Protein AF-A0A8J7I9C0-F1 (afdb_monomer_lite)

Organism: NCBI:txid1725256

Foldseek 3Di:
DQAAEEEEAELQADAEEAENEYEEYEYEAEDQDVVDNRRHHFLYEYEYQYYQYEYEYPPAQDDPLQWDDDPQKIWGNGVSPSDRDNRGIYIQHNCHDPDLDGGRSNHQYYPNCVVDPGSSVVVSVCVVDDDPPPDD

pLDDT: mean 85.37, std 16.18, range [33.53, 98.44]

InterPro domains:
  IPR001343 RTX calcium-binding nonapeptide repeat [PF00353] (2-26)
  IPR011049 Serralysin-like metalloprotease, C-terminal [G3DSA:2.150.10.10] (1-112)
  IPR011049 Serralysin-like metalloprotease, C-terminal [SSF51120] (2-91)

Structure (mmCIF, N/CA/C/O backbone):
data_AF-A0A8J7I9C0-F1
#
_entry.id   AF-A0A8J7I9C0-F1
#
loop_
_atom_site.group_PDB
_atom_site.id
_atom_site.type_symbol
_atom_site.label_atom_id
_atom_site.label_alt_id
_atom_site.label_com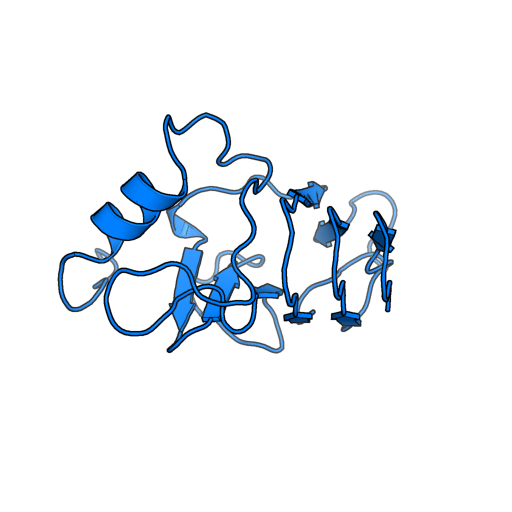p_id
_atom_site.label_asym_id
_atom_site.label_entity_id
_atom_site.label_seq_id
_atom_site.pdbx_PDB_ins_code
_atom_site.Cartn_x
_atom_site.Cartn_y
_atom_site.Cartn_z
_atom_site.occupancy
_atom_site.B_iso_or_equiv
_atom_site.auth_seq_id
_atom_site.auth_comp_id
_atom_site.auth_asym_id
_atom_site.auth_atom_id
_atom_site.pdbx_PDB_model_num
ATOM 1 N N . MET A 1 1 ? -7.633 -5.509 -10.327 1.00 90.94 1 MET A N 1
ATOM 2 C CA . MET A 1 1 ? -8.828 -5.568 -9.462 1.00 90.94 1 MET A CA 1
ATOM 3 C C . MET A 1 1 ? -8.974 -7.016 -9.034 1.00 90.94 1 MET A C 1
ATOM 5 O O . MET A 1 1 ? -8.877 -7.855 -9.924 1.00 90.94 1 MET A O 1
ATOM 9 N N . GLY A 1 2 ? -9.107 -7.280 -7.735 1.00 94.69 2 GLY A N 1
ATOM 10 C CA . GLY A 1 2 ? -9.277 -8.612 -7.145 1.00 94.69 2 GLY A CA 1
ATOM 11 C C . GLY A 1 2 ? -10.754 -8.997 -7.067 1.00 94.69 2 GLY A C 1
ATOM 12 O O . GLY A 1 2 ? -11.222 -9.840 -7.827 1.00 94.69 2 GLY A O 1
ATOM 13 N N . GLY A 1 3 ? -11.530 -8.243 -6.290 1.00 95.69 3 GLY A N 1
ATOM 14 C CA . GLY A 1 3 ? -12.953 -8.469 -6.072 1.00 95.69 3 GLY A CA 1
ATOM 15 C C . GLY A 1 3 ? -13.201 -9.107 -4.709 1.00 95.69 3 GLY A C 1
ATOM 16 O O . GLY A 1 3 ? -12.793 -8.568 -3.691 1.00 95.69 3 GLY A O 1
ATOM 17 N N . ALA A 1 4 ? -13.960 -10.201 -4.676 1.00 96.75 4 ALA A N 1
ATOM 18 C CA . ALA A 1 4 ? -14.158 -10.969 -3.453 1.00 96.75 4 ALA A CA 1
ATOM 19 C C . ALA A 1 4 ? -13.272 -12.217 -3.475 1.00 96.75 4 ALA A C 1
ATOM 21 O O . ALA A 1 4 ? -13.312 -12.966 -4.452 1.00 96.75 4 ALA A O 1
ATOM 22 N N . GLY A 1 5 ? -12.577 -12.499 -2.377 1.00 97.75 5 GLY A N 1
ATOM 23 C CA . GLY A 1 5 ? -11.661 -13.630 -2.270 1.00 97.75 5 GLY A CA 1
ATOM 24 C C . GLY A 1 5 ? -10.298 -13.196 -1.750 1.00 97.75 5 GLY A C 1
ATOM 25 O O . GLY A 1 5 ? -10.139 -12.085 -1.280 1.00 97.75 5 GLY A O 1
ATOM 26 N N . ASN A 1 6 ? -9.330 -14.108 -1.783 1.00 98.06 6 ASN A N 1
ATOM 27 C CA . ASN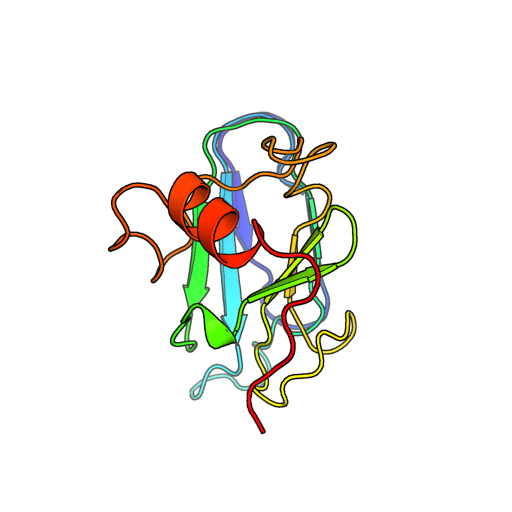 A 1 6 ? -7.951 -13.783 -1.432 1.00 98.06 6 ASN A CA 1
ATOM 28 C C . ASN A 1 6 ? -7.166 -13.640 -2.733 1.00 98.06 6 ASN A C 1
ATOM 30 O O . ASN A 1 6 ? -6.872 -14.656 -3.377 1.00 98.06 6 ASN A O 1
ATOM 34 N N . ASP A 1 7 ? -6.848 -12.413 -3.120 1.00 98.44 7 ASP A N 1
ATOM 35 C CA . ASP A 1 7 ? -6.296 -12.104 -4.430 1.00 98.44 7 ASP A CA 1
ATOM 36 C C . ASP A 1 7 ? -4.809 -11.737 -4.379 1.00 98.44 7 ASP A C 1
ATOM 38 O O . ASP A 1 7 ? -4.285 -11.189 -3.411 1.00 98.44 7 ASP A O 1
ATOM 42 N N . LEU A 1 8 ? -4.101 -12.032 -5.473 1.00 97.75 8 LEU A N 1
ATOM 43 C CA . LEU A 1 8 ? -2.753 -11.526 -5.725 1.00 97.75 8 LEU A CA 1
ATOM 44 C C . LEU A 1 8 ? -2.841 -10.389 -6.744 1.00 97.75 8 LEU A C 1
ATOM 46 O O . LEU A 1 8 ? -3.158 -10.618 -7.912 1.00 97.75 8 LEU A O 1
ATOM 50 N N . LEU A 1 9 ? -2.509 -9.172 -6.318 1.00 98.19 9 LEU A N 1
ATOM 51 C CA . LEU A 1 9 ? -2.528 -7.979 -7.157 1.00 98.19 9 LEU A CA 1
ATOM 52 C C . LEU A 1 9 ? -1.111 -7.468 -7.406 1.00 98.19 9 LEU A C 1
ATOM 54 O O . LEU A 1 9 ? -0.450 -6.955 -6.505 1.00 98.19 9 LEU A O 1
ATOM 58 N N . THR A 1 10 ? -0.657 -7.565 -8.654 1.00 96.00 10 THR A N 1
ATOM 59 C CA . THR A 1 10 ? 0.664 -7.084 -9.082 1.00 96.00 10 THR A CA 1
ATOM 60 C C . THR A 1 10 ? 0.551 -5.783 -9.871 1.00 96.00 10 THR A C 1
ATOM 62 O O . THR A 1 10 ? -0.277 -5.708 -10.779 1.00 96.00 10 THR A O 1
ATOM 65 N N . GLY A 1 11 ? 1.410 -4.798 -9.591 1.00 91.62 11 GLY A N 1
ATOM 66 C CA . GLY A 1 11 ? 1.500 -3.573 -10.401 1.00 91.62 11 GLY A CA 1
ATOM 67 C C . GLY A 1 11 ? 2.115 -3.819 -11.783 1.00 91.62 11 GLY A C 1
ATOM 68 O O . GLY A 1 11 ? 1.583 -3.382 -12.798 1.00 91.62 11 GLY A O 1
ATOM 69 N N . GLY A 1 12 ? 3.188 -4.614 -11.843 1.00 89.94 12 GLY A N 1
ATOM 70 C CA . GLY A 1 12 ? 3.830 -4.996 -13.108 1.00 89.94 12 GLY A CA 1
ATOM 71 C C . GLY A 1 12 ? 4.582 -3.856 -13.810 1.00 89.94 12 GLY A C 1
ATOM 72 O O . GLY A 1 12 ? 5.059 -4.053 -14.928 1.00 89.94 12 GLY A O 1
ATOM 73 N N . GLY A 1 13 ? 4.732 -2.700 -13.156 1.00 90.44 13 GLY A N 1
ATOM 74 C CA . GLY A 1 13 ? 5.307 -1.478 -13.702 1.00 90.44 13 GLY A CA 1
ATOM 75 C C . GLY A 1 13 ? 4.255 -0.472 -14.172 1.00 90.44 13 GLY A C 1
ATOM 76 O O . GLY A 1 13 ? 3.111 -0.810 -14.474 1.00 90.44 13 GLY A O 1
ATOM 77 N N . GLY A 1 14 ? 4.669 0.789 -14.273 1.00 92.88 14 GLY A N 1
ATOM 78 C CA . GLY A 1 14 ? 3.788 1.901 -14.609 1.00 92.88 14 GLY A CA 1
ATOM 79 C C . GLY A 1 14 ? 2.925 2.365 -13.432 1.00 92.88 14 GLY A C 1
ATOM 80 O O . GLY A 1 14 ? 3.058 1.910 -12.299 1.00 92.88 14 GLY A O 1
ATOM 81 N N . VAL A 1 15 ? 2.033 3.313 -13.718 1.00 95.31 15 VAL A N 1
ATOM 82 C CA . VAL A 1 15 ? 1.099 3.863 -12.730 1.00 95.31 15 VAL A CA 1
ATOM 83 C C . VAL A 1 15 ? -0.176 3.032 -12.739 1.00 95.31 15 VAL A C 1
ATOM 85 O O . VAL A 1 15 ? -0.923 3.048 -13.719 1.00 95.31 15 VAL A O 1
ATOM 88 N N . ASN A 1 16 ? -0.433 2.333 -11.638 1.00 96.62 16 ASN A N 1
ATOM 89 C CA . ASN A 1 16 ? -1.546 1.400 -11.520 1.00 96.62 16 ASN A CA 1
ATOM 90 C C . ASN A 1 16 ? -2.563 1.840 -10.467 1.00 96.62 16 ASN A C 1
ATOM 92 O O . ASN A 1 16 ? -2.267 2.598 -9.548 1.00 96.62 16 ASN A O 1
ATOM 96 N N . THR A 1 17 ? -3.784 1.323 -10.577 1.00 97.31 17 THR A N 1
ATOM 97 C CA . THR A 1 17 ? -4.767 1.351 -9.489 1.00 97.31 17 THR A CA 1
ATOM 98 C C . THR A 1 17 ? -5.121 -0.088 -9.138 1.00 97.31 17 THR A C 1
ATOM 100 O O . THR A 1 17 ? -5.788 -0.786 -9.904 1.00 97.31 17 THR A O 1
ATOM 103 N N . LEU A 1 18 ? -4.626 -0.544 -7.991 1.00 98.12 18 LEU A N 1
ATOM 104 C CA . LEU A 1 18 ? -4.852 -1.879 -7.461 1.00 98.12 18 LEU A CA 1
ATOM 105 C C . LEU A 1 18 ? -6.027 -1.818 -6.486 1.00 98.12 18 LEU A C 1
ATOM 107 O O . LEU A 1 18 ? -5.959 -1.155 -5.456 1.00 98.12 18 LEU A O 1
ATOM 111 N N . LEU A 1 19 ? -7.114 -2.482 -6.866 1.00 98.12 19 LEU A N 1
ATOM 112 C CA . LEU A 1 19 ? -8.358 -2.554 -6.105 1.00 98.12 19 LEU A CA 1
ATOM 113 C C . LEU A 1 19 ? -8.490 -3.979 -5.568 1.00 98.12 19 LEU A C 1
ATOM 115 O O . LEU A 1 19 ? -8.758 -4.858 -6.392 1.00 98.12 19 LEU A O 1
ATOM 119 N N . GLY A 1 20 ? -8.241 -4.203 -4.278 1.00 97.38 20 GLY A N 1
ATOM 120 C CA . GLY A 1 20 ? -8.320 -5.531 -3.650 1.00 97.38 20 GLY A CA 1
ATOM 121 C C . GLY A 1 20 ? -9.756 -5.988 -3.536 1.00 97.38 20 GLY A C 1
ATOM 122 O O . GLY A 1 20 ? -10.200 -6.796 -4.340 1.00 97.38 20 GLY A O 1
ATOM 123 N N . GLY A 1 21 ? -10.526 -5.305 -2.694 1.00 97.25 21 GLY A N 1
ATOM 124 C CA . GLY A 1 21 ? -11.940 -5.585 -2.488 1.00 97.25 21 GLY A CA 1
ATOM 125 C C . GLY A 1 21 ? -12.129 -6.229 -1.125 1.00 97.25 21 GLY A C 1
ATOM 126 O O . GLY A 1 21 ? -11.689 -5.660 -0.131 1.00 97.25 21 GLY A O 1
ATOM 127 N N . THR A 1 22 ? -12.826 -7.362 -1.059 1.00 96.50 22 THR A N 1
ATOM 128 C CA . THR A 1 22 ? -13.055 -8.076 0.204 1.00 96.50 22 THR A CA 1
ATOM 129 C C . THR A 1 22 ? -12.285 -9.388 0.247 1.00 96.50 22 THR A C 1
ATOM 131 O O . THR A 1 22 ? -12.455 -10.208 -0.652 1.00 96.50 22 THR A O 1
ATOM 134 N N . GLY A 1 23 ? -11.633 -9.673 1.369 1.00 97.62 23 GLY A N 1
ATOM 135 C CA . GLY A 1 23 ? -10.891 -10.907 1.624 1.00 97.62 23 GLY A CA 1
ATOM 136 C C . GLY A 1 23 ? -9.433 -10.588 1.927 1.00 97.62 23 GLY A C 1
ATOM 137 O O . GLY A 1 23 ? -9.132 -9.453 2.245 1.00 97.62 23 GLY A O 1
ATOM 138 N N . ASN A 1 24 ? -8.551 -11.585 1.971 1.00 97.56 24 ASN A N 1
ATOM 139 C CA . ASN A 1 24 ? -7.160 -11.358 2.375 1.00 97.56 24 ASN A CA 1
ATOM 140 C C . ASN A 1 24 ? -6.272 -11.236 1.143 1.00 97.56 24 ASN A C 1
ATOM 142 O O . ASN A 1 24 ? -5.879 -12.255 0.561 1.00 97.56 24 ASN A O 1
ATOM 146 N N . ASP A 1 25 ? -5.919 -10.007 0.796 1.00 98.31 25 ASP A N 1
ATOM 147 C CA . ASP A 1 25 ? -5.227 -9.700 -0.443 1.00 98.31 25 ASP A CA 1
ATOM 148 C C . ASP A 1 25 ? -3.719 -9.527 -0.251 1.00 98.31 25 ASP A C 1
ATOM 150 O O . ASP A 1 25 ? -3.209 -9.072 0.779 1.00 98.31 25 ASP A O 1
ATOM 154 N N . LEU A 1 26 ? -2.975 -9.898 -1.292 1.00 97.38 26 LEU A N 1
ATOM 155 C CA . LEU A 1 26 ? -1.540 -9.694 -1.404 1.00 97.38 26 LEU A CA 1
ATOM 156 C C . LEU A 1 26 ? -1.246 -8.719 -2.542 1.00 97.38 26 LEU A C 1
ATOM 158 O O . LEU A 1 26 ? -1.335 -9.052 -3.724 1.00 97.38 26 LEU A O 1
ATOM 162 N N . TYR A 1 27 ? -0.808 -7.525 -2.174 1.00 98.00 27 TYR A N 1
ATOM 163 C CA . TYR A 1 27 ? -0.321 -6.505 -3.087 1.00 98.00 27 TYR A CA 1
ATOM 164 C C . TYR A 1 27 ? 1.180 -6.668 -3.294 1.00 98.00 27 TYR A C 1
ATOM 166 O O . TYR A 1 27 ? 1.962 -6.657 -2.341 1.00 98.00 27 TYR A O 1
ATOM 174 N N . TYR A 1 28 ? 1.595 -6.788 -4.549 1.00 95.94 28 TYR A N 1
ATOM 175 C CA . TYR A 1 28 ? 2.990 -6.950 -4.930 1.00 95.94 28 TYR A CA 1
ATOM 176 C C . TYR A 1 28 ? 3.387 -5.838 -5.898 1.00 95.94 28 TYR A C 1
ATOM 178 O O . TYR A 1 28 ? 3.002 -5.842 -7.070 1.00 95.94 28 TYR A O 1
ATOM 186 N N . LEU A 1 29 ? 4.163 -4.878 -5.401 1.00 95.81 29 LEU A N 1
ATOM 187 C CA . LEU A 1 29 ? 4.703 -3.791 -6.210 1.00 95.81 29 LEU A CA 1
ATOM 188 C C . LEU A 1 29 ? 6.231 -3.799 -6.170 1.00 95.81 29 LEU A C 1
ATOM 190 O O . LEU A 1 29 ? 6.865 -4.390 -5.290 1.00 95.81 29 LEU A O 1
ATOM 194 N N . ALA A 1 30 ? 6.832 -3.146 -7.150 1.00 93.81 30 ALA A N 1
ATOM 195 C CA . ALA A 1 30 ? 8.269 -3.071 -7.327 1.00 93.81 30 ALA A CA 1
ATOM 196 C C . ALA A 1 30 ? 8.701 -1.633 -7.615 1.00 93.81 30 ALA A C 1
ATOM 198 O O . ALA A 1 30 ? 8.052 -0.906 -8.367 1.00 93.81 30 ALA A O 1
ATOM 199 N N . TYR A 1 31 ? 9.832 -1.230 -7.043 1.00 93.56 31 TYR A N 1
ATOM 200 C CA . TYR A 1 31 ? 10.468 0.043 -7.365 1.00 93.56 31 TYR A CA 1
ATOM 201 C C . TYR A 1 31 ? 11.791 -0.205 -8.080 1.00 93.56 31 TYR A C 1
ATOM 203 O O . TYR A 1 31 ? 12.671 -0.850 -7.515 1.00 93.56 31 TYR A O 1
ATOM 211 N N . LEU A 1 32 ? 11.914 0.321 -9.304 1.00 87.88 32 LEU A N 1
ATOM 212 C CA . LEU A 1 32 ? 13.117 0.278 -10.145 1.00 87.88 32 LEU A CA 1
ATOM 213 C C . LEU A 1 32 ? 13.859 -1.068 -10.084 1.00 87.88 32 LEU A C 1
ATOM 215 O O . LEU A 1 32 ? 14.959 -1.157 -9.531 1.00 87.88 32 LEU A O 1
ATOM 219 N N . ASP A 1 33 ? 13.272 -2.115 -10.669 1.00 83.25 33 ASP A N 1
ATOM 220 C CA . ASP A 1 33 ? 13.954 -3.408 -10.760 1.00 83.25 33 ASP A CA 1
ATOM 221 C C . ASP A 1 33 ? 15.290 -3.260 -11.522 1.00 83.25 33 ASP A C 1
ATOM 223 O O . ASP A 1 33 ? 15.290 -2.854 -12.690 1.00 83.25 33 ASP A O 1
ATOM 227 N N . PRO A 1 34 ? 16.443 -3.589 -10.902 1.00 82.06 34 PRO A N 1
ATOM 228 C CA . PRO A 1 34 ? 17.753 -3.416 -11.529 1.00 82.06 34 PRO A CA 1
ATOM 229 C C . PRO A 1 34 ? 17.945 -4.298 -12.770 1.00 82.06 34 PRO A C 1
ATOM 231 O O . PRO A 1 34 ? 18.776 -3.983 -13.620 1.00 82.06 34 PRO A O 1
ATOM 234 N N . ASN A 1 35 ? 17.182 -5.387 -12.888 1.00 86.94 35 ASN A N 1
ATOM 235 C CA . ASN A 1 35 ? 17.204 -6.296 -14.030 1.00 86.94 35 ASN A CA 1
ATOM 236 C C . ASN A 1 35 ? 16.112 -5.970 -15.059 1.00 86.94 35 ASN A C 1
ATOM 238 O O . ASN A 1 35 ? 16.185 -6.442 -16.194 1.00 86.94 35 ASN A O 1
ATOM 242 N N . ASN A 1 36 ? 15.108 -5.170 -14.687 1.00 83.69 36 ASN A N 1
ATOM 243 C CA . ASN A 1 36 ? 14.044 -4.726 -15.580 1.00 83.69 36 ASN A CA 1
ATOM 244 C C . ASN A 1 36 ? 13.531 -3.322 -15.201 1.00 83.69 36 ASN A C 1
ATOM 246 O O . ASN A 1 36 ? 12.466 -3.199 -14.598 1.00 83.69 36 ASN A O 1
ATOM 250 N N . PRO A 1 37 ? 14.227 -2.241 -15.601 1.00 78.62 37 PRO A N 1
ATOM 251 C CA . PRO A 1 37 ? 13.889 -0.874 -15.185 1.00 78.62 37 PRO A CA 1
ATOM 252 C C . PRO A 1 37 ? 12.502 -0.378 -15.624 1.00 78.62 37 PRO A C 1
ATOM 254 O O . PRO A 1 37 ? 12.041 0.654 -15.144 1.00 78.62 37 PRO A O 1
ATOM 257 N N . VAL A 1 38 ? 11.840 -1.090 -16.545 1.00 83.31 38 VAL A N 1
ATOM 258 C CA . VAL A 1 38 ? 10.447 -0.824 -16.946 1.00 83.31 38 VAL A CA 1
ATOM 259 C C . VAL A 1 38 ? 9.474 -1.167 -15.810 1.00 83.31 38 VAL A C 1
ATOM 26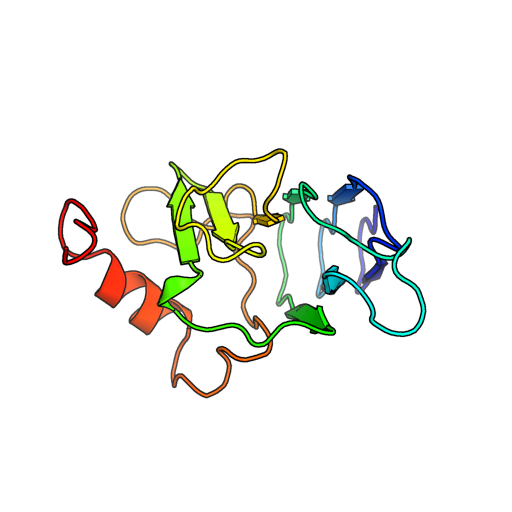1 O O . VAL A 1 38 ? 8.405 -0.569 -15.707 1.00 83.31 38 VAL A O 1
ATOM 264 N N . VAL A 1 39 ? 9.859 -2.088 -14.924 1.00 88.88 39 VAL A N 1
ATOM 265 C CA . VAL A 1 39 ? 9.110 -2.445 -13.720 1.00 88.88 39 VAL A CA 1
ATOM 266 C C . VAL A 1 39 ? 9.390 -1.396 -12.644 1.00 88.88 39 VAL A C 1
ATOM 268 O O . VAL A 1 39 ? 10.330 -1.490 -11.850 1.00 88.88 39 VAL A O 1
ATOM 271 N N . ASN A 1 40 ? 8.560 -0.359 -12.664 1.00 93.69 40 ASN A N 1
ATOM 272 C CA . ASN A 1 40 ? 8.511 0.683 -11.654 1.00 93.69 40 ASN A CA 1
ATOM 273 C C . ASN A 1 40 ? 7.057 1.062 -11.372 1.00 93.69 40 ASN A C 1
ATOM 275 O O . ASN A 1 40 ? 6.409 1.652 -12.233 1.00 93.69 40 ASN A O 1
ATOM 279 N N . ASP A 1 41 ? 6.579 0.748 -10.173 1.00 95.38 41 ASP A N 1
ATOM 280 C CA . ASP A 1 41 ? 5.211 1.015 -9.735 1.00 95.38 41 ASP A CA 1
ATOM 281 C C . ASP A 1 41 ? 5.046 2.368 -9.020 1.00 95.38 41 ASP A C 1
ATOM 283 O O . ASP A 1 41 ? 4.008 2.627 -8.401 1.00 95.38 41 ASP A O 1
ATOM 287 N N . SER A 1 42 ? 6.052 3.248 -9.094 1.00 94.94 42 SER A N 1
ATOM 288 C CA . SER A 1 42 ? 5.933 4.647 -8.674 1.00 94.94 42 SER A CA 1
ATOM 289 C C . SER A 1 42 ? 4.641 5.284 -9.180 1.00 94.94 42 SER A C 1
ATOM 291 O O . SER A 1 42 ? 4.276 5.164 -10.348 1.00 94.94 42 SER A O 1
ATOM 293 N N . GLY A 1 43 ? 3.961 5.985 -8.279 1.00 96.25 43 GLY A N 1
ATOM 294 C CA . GLY A 1 43 ? 2.686 6.638 -8.542 1.00 96.25 43 GLY A CA 1
ATOM 295 C C . GLY A 1 43 ? 1.454 5.734 -8.470 1.00 96.25 43 GLY A C 1
ATOM 296 O O . GLY A 1 43 ? 0.335 6.207 -8.666 1.00 96.25 43 GLY A O 1
ATOM 297 N N . SER A 1 44 ? 1.627 4.439 -8.193 1.00 97.69 44 SER A N 1
ATOM 298 C CA . SER A 1 44 ? 0.498 3.516 -8.076 1.00 97.69 44 SER A CA 1
ATOM 299 C C . SER A 1 44 ? -0.338 3.757 -6.820 1.00 97.69 44 SER A C 1
ATOM 301 O O . SER A 1 44 ? 0.148 4.164 -5.761 1.00 97.69 44 SER A O 1
ATOM 303 N N . ILE A 1 45 ? -1.620 3.441 -6.939 1.00 97.75 45 ILE A N 1
ATOM 304 C CA . ILE A 1 45 ? -2.616 3.555 -5.883 1.00 97.75 45 ILE A CA 1
ATOM 305 C C . ILE A 1 4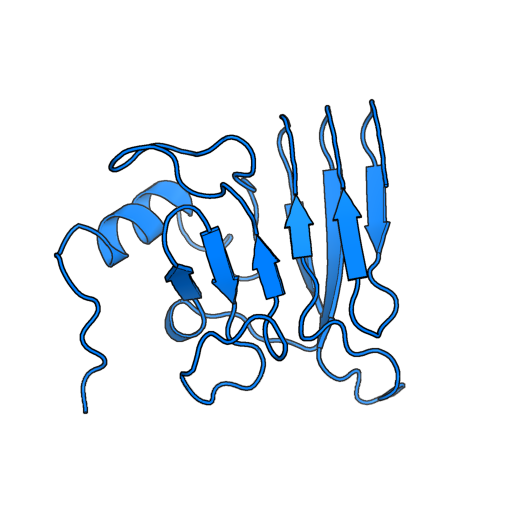5 ? -3.073 2.159 -5.472 1.00 97.75 45 ILE A C 1
ATOM 307 O O . ILE A 1 45 ? -3.336 1.312 -6.324 1.00 97.75 45 ILE A O 1
ATOM 311 N N . ILE A 1 46 ? -3.214 1.952 -4.167 1.00 98.31 46 ILE A N 1
ATOM 312 C CA . ILE A 1 46 ? -3.862 0.790 -3.568 1.00 98.31 46 ILE A CA 1
ATOM 313 C C . ILE A 1 46 ? -5.137 1.258 -2.874 1.00 98.31 46 ILE A C 1
ATOM 315 O O . ILE A 1 46 ? -5.122 2.229 -2.112 1.00 98.31 46 ILE A O 1
ATOM 319 N N . GLN A 1 47 ? -6.234 0.557 -3.129 1.00 97.38 47 GLN A N 1
ATOM 320 C CA . GLN A 1 47 ? -7.491 0.722 -2.419 1.00 97.38 47 GLN A CA 1
ATOM 321 C C . GLN A 1 47 ? -8.037 -0.654 -2.052 1.00 97.38 47 GLN A C 1
ATOM 323 O O . GLN A 1 47 ? -8.198 -1.512 -2.918 1.00 97.38 47 GLN A O 1
ATOM 328 N N . ASP A 1 48 ? -8.365 -0.805 -0.776 1.00 96.50 48 ASP A N 1
ATOM 329 C CA . ASP A 1 48 ? -8.950 -2.012 -0.205 1.00 96.50 48 ASP A CA 1
ATOM 330 C C . ASP A 1 48 ? -10.261 -1.683 0.530 1.00 96.50 48 ASP A C 1
ATOM 332 O O . ASP A 1 48 ? -10.515 -0.510 0.853 1.00 96.50 48 ASP A O 1
ATOM 336 N N . GLU A 1 49 ? -11.104 -2.692 0.755 1.00 94.62 49 GLU A N 1
ATOM 337 C CA . GLU A 1 49 ? -12.381 -2.552 1.458 1.00 94.62 49 GLU A CA 1
ATOM 338 C C . GLU A 1 49 ? -12.407 -3.282 2.805 1.00 94.62 49 GLU A C 1
ATOM 340 O O . GLU A 1 49 ? -12.933 -2.726 3.777 1.00 94.62 49 GLU A O 1
ATOM 345 N N . SER A 1 50 ? -11.895 -4.515 2.874 1.00 93.56 50 SER A N 1
ATOM 346 C CA . SER A 1 50 ? -11.831 -5.287 4.114 1.00 93.56 50 SER A CA 1
ATOM 347 C C . SER A 1 50 ? -11.012 -6.557 3.947 1.00 93.56 50 SER A C 1
ATOM 349 O O . SER A 1 50 ? -11.269 -7.328 3.024 1.00 93.56 50 SER A O 1
ATOM 351 N N . GLY A 1 51 ? -10.216 -6.885 4.955 1.00 94.50 51 GLY A N 1
ATOM 352 C CA . GLY A 1 51 ? -9.352 -8.039 4.852 1.00 94.50 51 GLY A CA 1
ATOM 353 C C . GLY A 1 51 ? -8.378 -8.157 5.996 1.00 94.50 51 GLY A C 1
ATOM 354 O O . GLY A 1 51 ? -8.473 -7.485 7.025 1.00 94.50 51 GLY A O 1
ATOM 355 N N . THR A 1 52 ? -7.455 -9.085 5.821 1.00 94.25 52 THR A N 1
ATOM 356 C CA . THR A 1 52 ? -6.168 -9.083 6.499 1.00 94.25 52 THR A CA 1
ATOM 357 C C . THR A 1 52 ? -5.112 -9.112 5.417 1.00 94.25 52 THR A C 1
ATOM 359 O O . THR A 1 52 ? -4.770 -10.178 4.899 1.00 94.25 52 THR A O 1
ATOM 362 N N . ASP A 1 53 ? -4.615 -7.929 5.087 1.00 95.94 53 ASP A N 1
ATOM 363 C CA . ASP A 1 53 ? -3.949 -7.715 3.810 1.00 95.94 53 ASP A CA 1
ATOM 364 C C . ASP A 1 53 ? -2.449 -7.550 3.973 1.00 95.94 53 ASP A C 1
ATOM 366 O O . ASP A 1 53 ? -1.924 -7.176 5.032 1.00 95.94 53 ASP A O 1
ATOM 370 N N . THR A 1 54 ? -1.738 -7.838 2.890 1.00 95.19 54 THR A N 1
ATOM 371 C CA . THR A 1 54 ? -0.284 -7.751 2.842 1.00 95.19 54 THR A CA 1
ATOM 372 C C . THR A 1 54 ? 0.175 -6.910 1.660 1.00 95.19 54 THR A C 1
ATOM 374 O O . THR A 1 54 ? -0.231 -7.141 0.528 1.00 95.19 54 THR A O 1
ATOM 377 N N . LEU A 1 55 ? 1.090 -5.972 1.898 1.00 95.75 55 LEU A N 1
ATOM 378 C CA . LEU A 1 55 ? 1.822 -5.247 0.866 1.00 95.75 55 LEU A CA 1
ATOM 379 C C . LEU A 1 55 ? 3.289 -5.665 0.885 1.00 95.75 55 LEU A C 1
ATOM 381 O O . LEU A 1 55 ? 3.989 -5.485 1.880 1.00 95.75 55 LEU A O 1
ATOM 385 N N . THR A 1 56 ? 3.777 -6.148 -0.250 1.00 94.19 56 THR A N 1
ATOM 386 C CA . THR A 1 56 ? 5.199 -6.369 -0.501 1.00 94.19 56 THR A CA 1
ATOM 387 C C . THR A 1 56 ? 5.719 -5.355 -1.512 1.00 94.19 56 THR A C 1
ATOM 389 O O . THR A 1 56 ? 5.215 -5.266 -2.631 1.00 94.19 56 THR A O 1
ATOM 392 N N . LEU A 1 57 ? 6.762 -4.620 -1.119 1.00 93.88 57 LEU A N 1
ATOM 393 C CA . LEU A 1 57 ? 7.543 -3.761 -2.006 1.00 93.88 57 LEU A CA 1
ATOM 394 C C . LEU A 1 57 ? 8.881 -4.433 -2.298 1.00 93.88 57 LEU A C 1
ATOM 396 O O . LEU A 1 57 ? 9.706 -4.611 -1.403 1.00 93.88 57 LEU A O 1
ATOM 400 N N . THR A 1 58 ? 9.097 -4.811 -3.550 1.00 91.44 58 THR A N 1
ATOM 401 C CA . THR A 1 58 ? 10.349 -5.436 -3.987 1.00 91.44 58 THR A CA 1
ATOM 402 C C . THR A 1 58 ? 11.309 -4.429 -4.590 1.00 91.44 58 THR A C 1
ATOM 404 O O . THR A 1 58 ? 10.912 -3.350 -5.032 1.00 91.44 58 THR A O 1
ATOM 407 N N . ASN A 1 59 ? 12.603 -4.764 -4.538 1.00 90.19 59 ASN A N 1
ATOM 408 C CA . ASN A 1 59 ? 13.704 -3.876 -4.927 1.00 90.19 59 ASN A CA 1
ATOM 409 C C . ASN A 1 59 ? 13.732 -2.544 -4.149 1.00 90.19 59 ASN A C 1
ATOM 411 O O . ASN A 1 59 ? 14.419 -1.596 -4.519 1.00 90.19 59 ASN A O 1
ATOM 415 N N . PHE A 1 60 ? 13.041 -2.497 -3.006 1.00 91.38 60 PHE A N 1
ATOM 416 C CA . PHE A 1 60 ? 12.968 -1.340 -2.134 1.00 91.38 60 PHE A CA 1
ATOM 417 C C . PHE A 1 60 ? 13.190 -1.747 -0.678 1.00 91.38 60 PHE A C 1
ATOM 419 O O . PHE A 1 60 ? 12.527 -2.636 -0.152 1.00 91.38 60 PHE A O 1
ATOM 426 N N . SER A 1 61 ? 14.113 -1.066 0.002 1.00 88.50 61 SER A N 1
ATOM 427 C CA . SER A 1 61 ? 14.269 -1.199 1.452 1.00 88.50 61 SER A CA 1
ATOM 428 C C . SER A 1 61 ? 13.412 -0.145 2.138 1.00 88.50 61 SER A C 1
ATOM 430 O O . SER A 1 61 ? 13.813 1.025 2.212 1.00 88.50 61 SER A O 1
ATOM 432 N N . LEU A 1 62 ? 12.257 -0.580 2.642 1.00 87.75 62 LEU A N 1
ATOM 433 C CA . LEU A 1 62 ? 11.306 0.259 3.358 1.00 87.75 62 LEU A CA 1
ATOM 434 C C . LEU A 1 62 ? 11.798 0.593 4.771 1.00 87.75 62 LEU A C 1
ATOM 436 O O . LEU A 1 62 ? 12.338 -0.245 5.491 1.00 87.75 62 LEU A O 1
ATOM 440 N N . SER A 1 63 ? 11.585 1.838 5.178 1.00 85.44 63 SER A N 1
ATOM 441 C CA . SER A 1 63 ? 11.799 2.308 6.540 1.00 85.44 63 SER A CA 1
ATOM 442 C C . SER A 1 63 ? 10.737 3.340 6.903 1.00 85.44 63 SER A C 1
ATOM 444 O O . SER A 1 63 ? 10.004 3.829 6.050 1.00 85.44 63 SER A O 1
ATOM 446 N N . LEU A 1 64 ? 10.660 3.715 8.176 1.00 82.50 64 LEU A N 1
ATOM 447 C CA . LEU A 1 64 ? 9.635 4.656 8.635 1.00 82.50 64 LEU A CA 1
ATOM 448 C C . LEU A 1 64 ? 9.826 6.076 8.111 1.00 82.50 64 LEU A C 1
ATOM 450 O O . LEU A 1 64 ? 8.854 6.817 8.057 1.00 82.50 64 LEU A O 1
ATOM 454 N N . SER A 1 65 ? 11.045 6.465 7.725 1.00 86.88 65 SER A N 1
ATOM 455 C CA . SER A 1 65 ? 11.266 7.773 7.102 1.00 86.88 65 SER A CA 1
ATOM 456 C C . SER A 1 65 ? 10.673 7.850 5.696 1.00 86.88 65 SER A C 1
ATOM 458 O O . SER 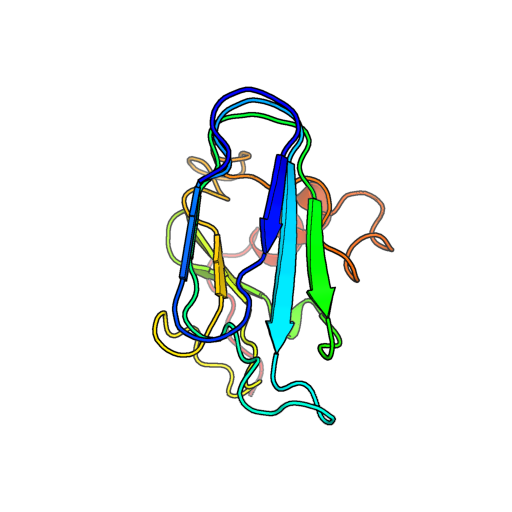A 1 65 ? 10.514 8.942 5.176 1.00 86.88 65 SER A O 1
ATOM 460 N N . ASN A 1 66 ? 10.333 6.706 5.093 1.00 90.81 66 ASN A N 1
ATOM 461 C CA . ASN A 1 66 ? 9.665 6.647 3.797 1.00 90.81 66 ASN A CA 1
ATOM 462 C C . ASN A 1 66 ? 8.145 6.781 3.911 1.00 90.81 66 ASN A C 1
ATOM 464 O O . ASN A 1 66 ? 7.468 6.659 2.906 1.00 90.81 66 ASN A O 1
ATOM 468 N N . LEU A 1 67 ? 7.580 6.963 5.105 1.00 90.88 67 LEU A N 1
ATOM 469 C CA . LEU A 1 67 ? 6.135 6.930 5.308 1.00 90.88 67 LEU A CA 1
ATOM 470 C C . LEU A 1 67 ? 5.609 8.305 5.700 1.00 90.88 67 LEU A C 1
ATOM 472 O O . LEU A 1 67 ? 6.075 8.892 6.678 1.00 90.88 67 LEU A O 1
ATOM 476 N N . ALA A 1 68 ? 4.558 8.760 5.024 1.00 89.31 68 ALA A N 1
ATOM 477 C CA . ALA A 1 68 ? 3.778 9.909 5.462 1.00 89.31 68 ALA A CA 1
ATOM 478 C C . ALA A 1 68 ? 2.284 9.627 5.433 1.00 89.31 68 ALA A C 1
ATOM 480 O O . ALA A 1 68 ? 1.764 8.926 4.568 1.00 89.31 68 ALA A O 1
ATOM 481 N N . ARG A 1 69 ? 1.580 10.248 6.376 1.00 90.00 69 ARG A N 1
ATOM 482 C CA . ARG A 1 69 ? 0.130 10.365 6.333 1.00 90.00 69 ARG A CA 1
ATOM 483 C C . ARG A 1 69 ? -0.243 11.605 5.525 1.00 90.00 69 ARG A C 1
ATOM 485 O O . ARG A 1 69 ? 0.118 12.714 5.910 1.00 90.00 69 ARG A O 1
ATOM 492 N N . VAL A 1 70 ? -1.015 11.420 4.458 1.00 87.81 70 VAL A N 1
ATOM 493 C CA . VAL A 1 70 ? -1.584 12.503 3.645 1.00 87.81 70 VAL A CA 1
ATOM 494 C C . VAL A 1 70 ? -3.106 12.403 3.737 1.00 87.81 70 VAL A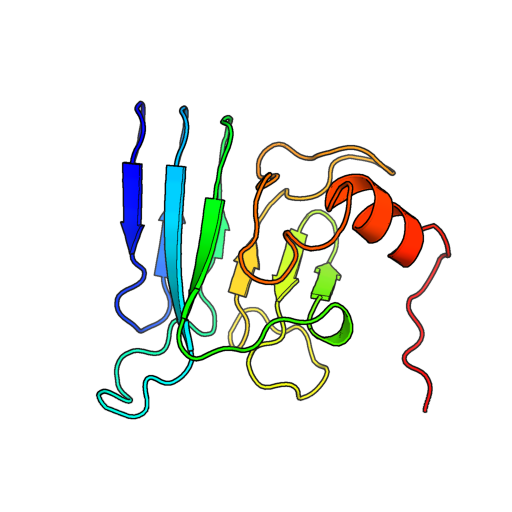 C 1
ATOM 496 O O . VAL A 1 70 ? -3.743 11.593 3.068 1.00 87.81 70 VAL A O 1
ATOM 499 N N . GLY A 1 71 ? -3.707 13.181 4.641 1.00 89.44 71 GLY A N 1
ATOM 500 C CA . GLY A 1 71 ? -5.132 13.054 4.961 1.00 89.44 71 GLY A CA 1
ATOM 501 C C . GLY A 1 71 ? -5.465 11.685 5.571 1.00 89.44 71 GLY A C 1
ATOM 502 O O . GLY A 1 71 ? -4.984 11.348 6.658 1.00 89.44 71 GLY A O 1
ATOM 503 N N . THR A 1 72 ? -6.306 10.901 4.892 1.00 91.06 72 THR A N 1
ATOM 504 C CA . THR A 1 72 ? -6.631 9.509 5.263 1.00 91.06 72 THR A CA 1
ATOM 505 C C . THR A 1 72 ? -5.706 8.482 4.609 1.00 91.06 72 THR A C 1
ATOM 507 O O . THR A 1 72 ? -5.782 7.306 4.950 1.00 91.06 72 THR A O 1
ATOM 510 N N . ALA A 1 73 ? -4.827 8.892 3.694 1.00 92.56 73 ALA A N 1
ATOM 511 C CA . ALA A 1 73 ? -3.945 7.987 2.969 1.00 92.56 73 ALA A CA 1
ATOM 512 C C . ALA A 1 73 ? -2.587 7.805 3.663 1.00 92.56 73 ALA A C 1
ATOM 514 O O . ALA A 1 73 ? -2.100 8.705 4.357 1.00 92.56 73 ALA A O 1
ATOM 515 N N . LEU A 1 74 ? -1.970 6.646 3.435 1.00 93.12 74 LEU A N 1
ATOM 516 C CA . LEU A 1 74 ? -0.548 6.407 3.678 1.00 93.12 74 LEU A CA 1
ATOM 517 C C . LEU A 1 74 ? 0.188 6.514 2.341 1.00 93.12 74 LEU A C 1
ATOM 519 O O . LEU A 1 74 ? -0.123 5.773 1.414 1.00 93.12 74 LEU A O 1
ATOM 523 N N . THR A 1 75 ? 1.174 7.399 2.252 1.00 94.19 75 THR A N 1
ATOM 524 C CA . THR A 1 75 ? 2.052 7.518 1.085 1.00 94.19 75 THR A CA 1
ATOM 525 C C . THR A 1 75 ? 3.442 7.006 1.441 1.00 94.19 75 THR A C 1
ATOM 527 O O . THR A 1 75 ? 3.971 7.314 2.514 1.00 94.19 75 THR A O 1
ATOM 530 N N . ILE A 1 76 ? 4.009 6.205 0.541 1.00 94.81 76 ILE A N 1
ATOM 531 C CA . ILE A 1 76 ? 5.333 5.604 0.660 1.00 94.81 76 ILE A CA 1
ATOM 532 C C . ILE A 1 76 ? 6.266 6.302 -0.327 1.00 94.81 76 ILE A C 1
ATOM 534 O O . ILE A 1 76 ? 6.165 6.065 -1.527 1.00 94.81 76 ILE A O 1
ATOM 538 N N . ASP A 1 77 ? 7.167 7.131 0.195 1.00 94.94 77 ASP A N 1
ATOM 539 C CA . ASP A 1 77 ? 8.215 7.821 -0.557 1.00 94.94 77 ASP A CA 1
ATOM 540 C C . ASP A 1 77 ? 9.237 6.807 -1.091 1.00 94.94 77 ASP A C 1
ATOM 542 O O . ASP A 1 77 ? 10.093 6.298 -0.347 1.00 94.94 77 ASP A O 1
ATOM 546 N N . LEU A 1 78 ? 9.108 6.490 -2.381 1.00 94.12 78 LEU A N 1
ATOM 547 C CA . LEU A 1 78 ? 9.945 5.503 -3.062 1.00 94.12 78 LEU A CA 1
ATOM 548 C C . LEU A 1 78 ? 11.253 6.113 -3.571 1.00 94.12 78 LEU A C 1
ATOM 550 O O . LEU A 1 78 ? 12.294 5.449 -3.558 1.00 94.12 78 LEU A O 1
ATOM 554 N N . ASN A 1 79 ? 11.230 7.375 -4.000 1.00 92.62 79 ASN A N 1
ATOM 555 C CA . ASN A 1 79 ? 12.411 8.041 -4.552 1.00 92.62 79 ASN A CA 1
ATOM 556 C C . ASN A 1 79 ? 13.323 8.653 -3.468 1.00 92.62 79 ASN A C 1
ATOM 558 O O . ASN A 1 79 ? 14.467 9.013 -3.757 1.00 92.62 79 ASN A O 1
ATOM 562 N N . LYS A 1 80 ? 12.855 8.669 -2.215 1.00 93.25 80 LYS A N 1
ATOM 563 C CA . LYS A 1 80 ? 13.544 9.147 -1.011 1.00 93.25 80 LYS A CA 1
ATOM 564 C C . LYS A 1 80 ? 13.915 10.627 -1.080 1.00 93.25 80 LYS A C 1
ATOM 566 O O . LYS A 1 80 ? 14.924 11.034 -0.495 1.00 93.25 80 LYS A O 1
ATOM 571 N N . ASP A 1 81 ? 13.126 11.431 -1.790 1.00 93.25 81 ASP A N 1
ATOM 572 C CA . ASP A 1 81 ? 13.328 12.876 -1.892 1.00 93.25 81 ASP A CA 1
ATOM 573 C C . ASP A 1 81 ? 12.603 13.670 -0.784 1.00 93.25 81 ASP A C 1
ATOM 575 O O . ASP A 1 81 ? 12.764 14.893 -0.689 1.00 93.25 81 ASP A O 1
ATOM 579 N N . ASN A 1 82 ? 11.893 12.970 0.111 1.00 91.88 82 ASN A N 1
ATOM 580 C CA . ASN A 1 82 ? 11.051 13.498 1.186 1.00 91.88 82 ASN A CA 1
ATOM 581 C C . ASN A 1 82 ? 9.850 14.323 0.695 1.00 91.88 82 ASN A C 1
ATOM 583 O O . ASN A 1 82 ? 9.289 15.116 1.461 1.00 91.88 82 ASN A O 1
ATOM 587 N N . LYS A 1 83 ? 9.440 14.160 -0.565 1.00 91.38 83 LYS A N 1
ATOM 588 C CA . LYS A 1 83 ? 8.210 14.729 -1.110 1.00 91.38 83 LYS A CA 1
ATOM 589 C C . LYS A 1 83 ? 7.249 13.600 -1.434 1.00 91.38 83 LYS A C 1
ATOM 591 O O . LYS A 1 83 ? 7.448 12.852 -2.370 1.00 91.38 83 LYS A O 1
ATOM 596 N N . PHE A 1 84 ? 6.144 13.565 -0.706 1.00 91.44 84 PHE A N 1
ATOM 597 C CA . PHE A 1 84 ? 5.113 12.542 -0.848 1.00 91.44 84 PHE A CA 1
ATOM 598 C C . PHE A 1 84 ? 4.134 12.937 -1.963 1.00 91.44 84 PHE A C 1
ATOM 600 O O . PHE A 1 84 ? 3.130 13.608 -1.711 1.00 91.44 84 PHE A O 1
ATOM 607 N N . ILE A 1 85 ? 4.464 12.592 -3.209 1.00 90.00 85 ILE A N 1
ATOM 608 C CA . ILE A 1 85 ? 3.753 13.024 -4.421 1.00 90.00 85 ILE A CA 1
ATOM 609 C C . ILE A 1 85 ? 3.108 11.819 -5.109 1.00 90.00 85 ILE A C 1
ATOM 611 O O . ILE A 1 85 ? 3.788 10.899 -5.550 1.00 90.00 85 ILE A O 1
ATOM 615 N N . PHE A 1 86 ? 1.792 11.878 -5.341 1.00 87.94 86 PHE A N 1
ATOM 616 C CA . PHE A 1 86 ? 1.023 10.785 -5.961 1.00 87.94 86 PHE A CA 1
ATOM 617 C C . PHE A 1 86 ? 1.521 10.306 -7.325 1.00 87.94 86 PHE A C 1
ATOM 619 O O . PHE A 1 86 ? 1.223 9.190 -7.704 1.00 87.94 86 PHE A O 1
ATOM 626 N N . ALA A 1 87 ? 2.230 11.131 -8.092 1.00 89.62 87 ALA A N 1
ATOM 627 C CA . ALA A 1 87 ? 2.770 10.728 -9.391 1.00 89.62 87 ALA A CA 1
ATOM 628 C C . ALA A 1 87 ? 4.121 9.993 -9.292 1.00 89.62 87 ALA A C 1
ATOM 630 O O . ALA A 1 87 ? 4.618 9.497 -10.298 1.00 89.62 87 ALA A O 1
ATOM 631 N N . GLN A 1 88 ? 4.746 9.986 -8.114 1.00 93.25 88 GLN A N 1
ATOM 632 C CA . GLN A 1 88 ? 6.105 9.479 -7.891 1.00 93.25 88 GLN A CA 1
ATOM 633 C C . GLN A 1 88 ? 6.138 8.372 -6.829 1.00 93.25 88 GLN A C 1
ATOM 635 O O . GLN A 1 88 ? 7.012 7.506 -6.871 1.00 93.25 88 GLN A O 1
ATOM 640 N N . ASP A 1 89 ? 5.130 8.344 -5.959 1.00 95.56 89 ASP A N 1
ATOM 641 C CA . ASP A 1 89 ? 5.076 7.502 -4.773 1.00 95.56 89 ASP A CA 1
ATOM 642 C C . ASP A 1 89 ? 3.845 6.614 -4.744 1.00 95.56 89 ASP A C 1
ATOM 644 O O . ASP A 1 89 ? 2.806 6.927 -5.327 1.00 95.56 89 ASP A O 1
ATOM 648 N N . VAL A 1 90 ? 3.952 5.508 -4.015 1.00 97.06 90 VAL A N 1
ATOM 649 C CA . VAL A 1 90 ? 2.823 4.598 -3.825 1.00 97.06 90 VAL A CA 1
ATOM 650 C C . VAL A 1 90 ? 1.908 5.139 -2.737 1.00 97.06 90 VAL A C 1
ATOM 652 O O . VAL A 1 90 ? 2.365 5.556 -1.673 1.00 97.06 90 VAL A O 1
ATOM 655 N N . THR A 1 91 ? 0.602 5.122 -2.994 1.00 96.75 91 THR A N 1
ATOM 656 C CA . THR A 1 91 ? -0.407 5.635 -2.062 1.00 96.75 91 THR A CA 1
ATOM 657 C C . THR A 1 91 ? -1.455 4.586 -1.738 1.00 96.75 91 THR A C 1
ATOM 659 O O . THR A 1 91 ? -2.100 4.045 -2.628 1.00 96.75 91 THR A O 1
ATOM 662 N N . LEU A 1 92 ? -1.662 4.343 -0.447 1.00 96.62 92 LEU A N 1
ATOM 663 C CA . LEU A 1 92 ? -2.709 3.482 0.086 1.00 96.62 92 LEU A CA 1
ATOM 664 C C . LEU A 1 92 ? -3.855 4.378 0.555 1.00 96.62 92 LEU A C 1
ATOM 666 O O . LEU A 1 92 ? -3.718 5.123 1.534 1.00 96.62 92 LEU A O 1
ATOM 670 N N . LEU A 1 93 ? -4.973 4.345 -0.164 1.00 96.12 93 LEU A N 1
ATOM 671 C CA . LEU A 1 93 ? -6.138 5.170 0.140 1.00 96.12 93 LEU A CA 1
ATOM 672 C C . LEU A 1 93 ? -6.854 4.667 1.386 1.00 96.12 93 LEU A C 1
ATOM 674 O O . LEU A 1 93 ? -6.981 3.469 1.607 1.00 96.12 93 LEU A O 1
ATOM 678 N N . ASN A 1 94 ? -7.370 5.606 2.184 1.00 94.06 94 ASN A N 1
ATOM 679 C CA . ASN A 1 94 ? -8.151 5.308 3.388 1.00 94.06 94 ASN A CA 1
ATOM 680 C C . ASN A 1 94 ? -7.452 4.341 4.353 1.00 94.06 94 ASN A C 1
ATOM 682 O O . ASN A 1 94 ? -8.116 3.612 5.084 1.00 94.06 94 ASN A O 1
ATOM 686 N N . PHE A 1 95 ? -6.121 4.354 4.379 1.00 93.12 95 PHE A N 1
ATOM 687 C CA . PHE A 1 95 ? -5.326 3.589 5.331 1.00 93.12 95 PHE A CA 1
ATOM 688 C C . PHE A 1 95 ? -5.619 4.024 6.779 1.00 93.12 95 PHE A C 1
ATOM 690 O O . PHE A 1 95 ? -5.682 3.211 7.703 1.00 93.12 95 PHE A O 1
ATOM 697 N N . PHE A 1 96 ? -5.851 5.323 6.986 1.00 90.31 96 PHE A N 1
ATOM 698 C CA . PHE A 1 96 ? -6.214 5.909 8.272 1.00 90.31 96 PHE A CA 1
ATOM 699 C C . PHE A 1 96 ? -7.690 6.287 8.316 1.00 90.31 96 PHE A C 1
ATOM 701 O O . PHE A 1 96 ? -8.214 6.926 7.404 1.00 90.31 96 PHE A O 1
ATOM 708 N N . GLY A 1 97 ? -8.338 5.963 9.432 1.00 87.75 97 GLY A N 1
ATOM 709 C CA . GLY A 1 97 ? -9.679 6.434 9.740 1.00 87.75 97 GLY A CA 1
ATOM 710 C C . GLY A 1 97 ? -9.667 7.827 10.374 1.00 87.75 97 GLY A C 1
ATOM 711 O O . GLY A 1 97 ? -8.643 8.518 10.459 1.00 87.75 97 GLY A O 1
ATOM 712 N N . THR A 1 98 ? -10.832 8.251 10.856 1.00 83.75 98 THR A N 1
ATOM 713 C CA . THR A 1 98 ? -10.969 9.498 11.614 1.00 83.75 98 THR A CA 1
ATOM 714 C C . THR A 1 98 ? -10.198 9.414 12.933 1.00 83.75 98 THR A C 1
ATOM 716 O O . THR A 1 98 ? -10.439 8.528 13.753 1.00 83.75 98 THR A O 1
ATOM 719 N N . GLY A 1 99 ? -9.285 10.358 13.163 1.00 74.38 99 GLY A N 1
ATOM 720 C CA . GLY A 1 99 ? -8.420 10.355 14.343 1.00 74.38 99 GLY A CA 1
ATOM 721 C C . GLY A 1 99 ? -7.329 9.282 14.268 1.00 74.38 99 GLY A C 1
ATOM 722 O O . GLY A 1 99 ? -6.573 9.222 13.295 1.00 74.38 99 GLY A O 1
ATOM 723 N N . ASN A 1 100 ? -7.232 8.463 15.321 1.00 72.12 100 ASN A N 1
ATOM 724 C CA . ASN A 1 100 ? -6.210 7.424 15.497 1.00 72.12 100 ASN A CA 1
ATOM 725 C C . ASN A 1 100 ? -6.768 6.010 15.255 1.00 72.12 100 ASN A C 1
ATOM 727 O O . ASN A 1 100 ? -6.419 5.079 15.976 1.00 72.12 100 ASN A O 1
ATOM 731 N N . THR A 1 101 ? -7.660 5.828 14.285 1.00 84.62 101 THR A N 1
ATOM 732 C CA . THR A 1 101 ? -8.241 4.516 13.954 1.00 84.62 101 THR A CA 1
ATOM 733 C C . THR A 1 101 ? -7.687 3.966 12.640 1.00 84.62 101 THR A C 1
ATOM 735 O O . THR A 1 101 ? -7.151 4.713 11.816 1.00 84.62 101 THR A O 1
ATOM 738 N N . LYS A 1 102 ? -7.802 2.646 12.446 1.00 88.38 102 LYS A N 1
ATOM 739 C CA . LYS A 1 102 ? -7.623 2.026 11.127 1.00 88.38 102 LYS A CA 1
ATOM 740 C C . LYS A 1 102 ? -8.709 2.554 10.188 1.00 88.38 102 LYS A C 1
ATOM 742 O O . LYS A 1 102 ? -9.854 2.708 10.619 1.00 88.38 102 LYS A O 1
ATOM 747 N N . GLY A 1 103 ? -8.343 2.877 8.955 1.00 91.44 103 GLY A N 1
ATOM 748 C CA . GLY A 1 103 ? -9.323 3.156 7.910 1.00 91.44 103 GLY A CA 1
ATOM 749 C C . GLY A 1 103 ? -9.729 1.875 7.182 1.00 91.44 103 GLY A C 1
ATOM 750 O O . GLY A 1 103 ? -9.274 0.791 7.539 1.00 91.44 103 GLY A O 1
ATOM 751 N N . THR A 1 104 ? -10.612 1.997 6.192 1.00 91.75 104 THR A N 1
ATOM 752 C CA . THR A 1 104 ? -11.125 0.847 5.427 1.00 91.75 104 THR A CA 1
ATOM 753 C C . THR A 1 104 ? -10.071 0.219 4.520 1.00 91.75 104 THR A C 1
ATOM 755 O O . THR A 1 104 ? -10.148 -0.966 4.263 1.00 91.75 104 THR A O 1
ATOM 758 N N . GLY A 1 105 ? -9.075 0.993 4.077 1.00 90.69 105 GLY A N 1
ATOM 759 C CA . GLY A 1 105 ? -7.957 0.507 3.262 1.00 90.69 105 GLY A CA 1
ATOM 760 C C . GLY A 1 105 ? -6.700 0.212 4.082 1.00 90.69 105 GLY A C 1
ATOM 761 O O . GLY A 1 105 ? -5.583 0.416 3.604 1.00 90.69 105 GLY A O 1
ATOM 762 N N . PHE A 1 106 ? -6.854 -0.119 5.367 1.00 92.50 106 PHE A N 1
ATOM 763 C CA . PHE A 1 106 ? -5.717 -0.416 6.230 1.00 92.50 106 PHE A CA 1
ATOM 764 C C . PHE A 1 106 ? -5.116 -1.773 5.861 1.00 92.50 106 PHE A C 1
ATOM 766 O O . PHE A 1 106 ? -5.795 -2.780 5.966 1.00 92.50 106 PHE A O 1
ATOM 773 N N . ILE A 1 107 ? -3.828 -1.790 5.518 1.00 93.00 107 ILE A N 1
ATOM 774 C CA . ILE A 1 107 ? -3.075 -3.019 5.242 1.00 93.00 107 ILE A CA 1
ATOM 775 C C . ILE A 1 107 ? -2.353 -3.458 6.520 1.00 93.00 107 ILE A C 1
ATOM 777 O O . ILE A 1 107 ? -1.528 -2.712 7.060 1.00 93.00 107 ILE A O 1
ATOM 781 N N . GLU A 1 108 ? -2.658 -4.658 7.020 1.00 91.38 108 GLU A N 1
ATOM 782 C CA . GLU A 1 108 ? -2.100 -5.203 8.264 1.00 91.38 108 GLU A CA 1
ATOM 783 C C . GLU A 1 108 ? -0.594 -5.417 8.223 1.00 91.38 108 GLU A C 1
ATOM 785 O O . GLU A 1 108 ? 0.089 -5.153 9.224 1.00 91.38 108 GLU A O 1
ATOM 790 N N . TYR A 1 109 ? -0.099 -5.906 7.089 1.00 90.06 109 TYR A N 1
ATOM 791 C CA . TYR A 1 109 ? 1.275 -6.355 6.945 1.00 90.06 109 TYR A CA 1
ATOM 792 C C . TYR A 1 109 ? 1.952 -5.653 5.776 1.00 90.06 109 TYR A C 1
ATOM 794 O O . TYR A 1 109 ? 1.716 -5.973 4.619 1.00 90.06 109 TYR A O 1
ATOM 802 N N . ILE A 1 110 ? 2.831 -4.696 6.059 1.00 91.00 110 ILE A N 1
ATOM 803 C CA . ILE A 1 110 ? 3.714 -4.128 5.040 1.00 91.00 110 ILE A CA 1
ATOM 804 C C . ILE A 1 110 ? 5.116 -4.710 5.222 1.00 91.00 110 ILE A C 1
ATOM 806 O O . ILE A 1 110 ? 5.778 -4.457 6.236 1.00 91.00 110 ILE A O 1
ATOM 810 N N . ALA A 1 111 ? 5.580 -5.452 4.216 1.00 86.44 111 ALA A N 1
ATOM 811 C CA . ALA A 1 111 ? 6.883 -6.098 4.217 1.00 86.44 111 ALA A CA 1
ATOM 812 C C . ALA A 1 111 ? 8.002 -5.090 4.523 1.00 86.44 111 ALA A C 1
ATOM 814 O O . ALA A 1 111 ? 8.082 -4.009 3.936 1.00 86.44 111 ALA A O 1
ATOM 815 N N . GLY A 1 112 ? 8.874 -5.437 5.470 1.00 79.19 112 GLY A N 1
ATOM 816 C CA . GLY A 1 112 ? 9.943 -4.551 5.957 1.00 79.19 112 GLY A CA 1
ATOM 817 C C . GLY A 1 112 ? 9.548 -3.679 7.157 1.00 79.19 112 GLY A C 1
ATOM 818 O O . GLY A 1 112 ? 10.426 -3.151 7.844 1.00 79.19 112 GLY A O 1
ATOM 819 N N . LEU A 1 113 ? 8.255 -3.597 7.491 1.00 78.19 113 LEU A N 1
ATOM 820 C CA . LEU A 1 113 ? 7.762 -3.036 8.756 1.00 78.19 113 LEU A CA 1
ATOM 821 C C . LEU A 1 113 ? 7.346 -4.120 9.768 1.00 78.19 113 LEU A C 1
ATOM 823 O O . LEU A 1 113 ? 7.083 -3.799 10.927 1.00 78.19 113 LEU A O 1
ATOM 827 N N . ASP A 1 114 ? 7.344 -5.397 9.374 1.00 68.56 114 ASP A N 1
ATOM 828 C CA . ASP A 1 114 ? 6.896 -6.537 10.198 1.00 68.56 114 ASP A CA 1
ATOM 829 C C . ASP A 1 114 ? 7.738 -6.768 11.458 1.00 68.56 114 ASP A C 1
ATOM 831 O O . ASP A 1 114 ? 7.267 -7.325 12.446 1.00 68.56 114 ASP A O 1
ATOM 835 N N . GLN A 1 115 ? 8.976 -6.268 11.473 1.00 60.09 115 GLN A N 1
ATOM 836 C CA . GLN A 1 115 ? 9.848 -6.266 12.653 1.00 60.09 115 GLN A CA 1
ATOM 837 C C . GLN A 1 115 ? 9.323 -5.384 13.807 1.00 60.09 115 GLN A C 1
ATOM 839 O O . GLN A 1 115 ? 9.943 -5.288 14.870 1.00 60.09 115 GLN A O 1
ATOM 844 N N . TYR A 1 116 ? 8.191 -4.703 13.621 1.00 54.75 116 TYR A N 1
ATOM 845 C CA . TYR A 1 116 ? 7.570 -3.844 14.615 1.00 54.75 116 TYR A CA 1
ATOM 846 C C . TYR A 1 116 ? 6.331 -4.519 15.216 1.00 54.75 116 TYR A C 1
ATOM 848 O O . TYR A 1 116 ? 5.324 -4.694 14.542 1.00 54.75 116 TYR A O 1
ATOM 856 N N . LEU A 1 117 ? 6.408 -4.826 16.524 1.00 49.69 117 LEU A N 1
ATOM 857 C CA . LEU A 1 117 ? 5.445 -5.589 17.354 1.00 49.69 117 LEU A CA 1
ATOM 858 C C . LEU A 1 117 ? 3.954 -5.208 17.203 1.00 49.69 117 LEU A C 1
ATOM 860 O O . LEU A 1 117 ? 3.077 -5.966 17.599 1.00 49.69 117 LEU A O 1
ATOM 864 N N . SER A 1 118 ? 3.653 -4.033 16.652 1.00 62.28 118 SER A N 1
ATOM 865 C CA . SER A 1 118 ? 2.429 -3.786 15.878 1.00 62.28 118 SER A CA 1
ATOM 866 C C . SER A 1 118 ? 2.658 -2.574 14.978 1.00 62.28 118 SER A C 1
ATOM 868 O O . SER A 1 118 ? 2.919 -1.469 15.471 1.00 62.28 118 SER A O 1
ATOM 870 N N . GLN A 1 119 ? 2.557 -2.770 13.660 1.00 63.84 119 GLN A N 1
ATOM 871 C CA . GLN A 1 119 ? 2.716 -1.696 12.672 1.00 63.84 119 GLN A CA 1
ATOM 872 C C . GLN A 1 119 ? 1.770 -0.540 13.001 1.00 63.84 119 GLN A C 1
ATOM 874 O O . GLN A 1 119 ? 2.208 0.600 13.126 1.00 63.84 119 GLN A O 1
ATOM 879 N N . PHE A 1 120 ? 0.514 -0.858 13.324 1.00 60.34 120 PHE A N 1
ATOM 880 C CA . PHE A 1 120 ? -0.489 0.115 13.744 1.00 60.34 120 PHE A CA 1
ATOM 881 C C . PHE A 1 120 ? -0.065 0.961 14.959 1.00 60.34 120 PHE A C 1
ATOM 883 O O . PHE A 1 120 ? -0.115 2.184 14.890 1.00 60.34 120 PHE A O 1
ATOM 890 N N . THR A 1 121 ? 0.426 0.363 16.050 1.00 58.00 121 THR A N 1
ATOM 891 C CA . THR A 1 121 ? 0.833 1.124 17.252 1.00 58.00 121 THR A CA 1
ATOM 892 C C . THR A 1 121 ? 2.056 2.002 16.990 1.00 58.00 121 THR A C 1
ATOM 894 O O . THR A 1 121 ? 2.193 3.076 17.577 1.00 58.00 121 THR A O 1
ATOM 897 N N . ARG A 1 122 ? 2.970 1.571 16.114 1.00 62.62 122 ARG A N 1
ATOM 898 C CA . ARG A 1 122 ? 4.168 2.346 15.770 1.00 62.62 122 ARG A CA 1
ATOM 899 C C . ARG A 1 122 ? 3.853 3.498 14.821 1.00 62.62 122 ARG A C 1
ATOM 901 O O . ARG A 1 122 ? 4.327 4.605 15.054 1.00 62.62 122 ARG A O 1
ATOM 908 N N . LEU A 1 123 ? 3.003 3.248 13.832 1.00 60.25 123 LEU A N 1
ATOM 909 C CA . LEU A 1 123 ? 2.433 4.254 12.945 1.00 60.25 123 LEU A CA 1
ATOM 910 C C . LEU A 1 123 ? 1.644 5.295 13.753 1.00 60.25 123 LEU A C 1
ATOM 912 O O . LEU A 1 123 ? 1.921 6.485 13.667 1.00 60.25 123 LEU A O 1
ATOM 916 N N . GLN A 1 124 ? 0.790 4.866 14.684 1.00 61.47 124 GLN A N 1
ATOM 917 C CA . GLN A 1 124 ? 0.136 5.779 15.624 1.00 61.47 124 GLN A CA 1
ATOM 918 C C . GLN A 1 124 ? 1.136 6.610 16.446 1.00 61.47 124 GLN A C 1
ATOM 920 O O . GLN A 1 124 ? 0.920 7.802 16.623 1.00 61.47 124 GLN A O 1
ATOM 925 N N . ARG A 1 125 ? 2.232 6.024 16.954 1.00 55.25 125 ARG A N 1
ATOM 926 C CA . ARG A 1 125 ? 3.253 6.757 17.735 1.00 55.25 125 ARG A CA 1
ATOM 927 C C . ARG A 1 125 ? 4.049 7.770 16.913 1.00 55.25 125 ARG A C 1
ATOM 929 O O . ARG A 1 125 ? 4.460 8.773 17.484 1.00 55.25 125 ARG A O 1
ATOM 936 N N . LEU A 1 126 ? 4.250 7.532 15.617 1.00 56.62 126 LEU A N 1
ATOM 937 C CA . LEU A 1 126 ? 4.854 8.515 14.710 1.00 56.62 126 LEU A CA 1
ATOM 938 C C . LEU A 1 126 ? 3.955 9.741 14.500 1.00 56.62 126 LEU A C 1
ATOM 940 O O . LEU A 1 126 ? 4.473 10.820 14.236 1.00 56.62 126 LEU A O 1
ATOM 944 N N . TRP A 1 127 ? 2.635 9.588 14.665 1.00 58.22 127 TRP A N 1
ATOM 945 C CA . TRP A 1 127 ? 1.640 10.619 14.341 1.00 58.22 127 TRP A CA 1
ATOM 946 C C . TRP A 1 127 ? 0.801 11.114 15.530 1.00 58.22 127 TRP A C 1
ATOM 948 O O . TRP A 1 127 ? -0.133 11.885 15.338 1.00 58.22 127 TRP A O 1
ATOM 958 N N . LYS A 1 128 ? 1.134 10.733 16.775 1.00 52.69 128 LYS A N 1
ATOM 959 C CA . LYS A 1 128 ? 0.529 11.304 18.000 1.00 52.69 128 LYS A CA 1
ATOM 960 C C . LYS A 1 128 ? 1.012 12.727 18.334 1.00 52.69 128 LYS A C 1
ATOM 962 O O . LYS A 1 128 ? 0.611 13.259 19.365 1.00 52.69 128 LYS A O 1
ATOM 967 N N . GLY A 1 129 ? 1.859 13.325 17.502 1.00 42.34 129 GLY A N 1
ATOM 968 C CA . GLY A 1 129 ? 2.158 14.751 17.532 1.00 42.34 129 GLY A CA 1
ATOM 969 C C . GLY A 1 129 ? 1.679 15.370 16.230 1.00 42.34 129 GLY A C 1
ATOM 970 O O . GLY A 1 129 ? 2.010 14.856 15.161 1.00 42.34 129 GLY A O 1
ATOM 971 N N . ASP A 1 130 ? 0.890 16.434 16.330 1.00 45.19 130 ASP A N 1
ATOM 972 C CA . ASP A 1 130 ? 0.652 17.348 15.222 1.00 45.19 130 ASP A CA 1
ATOM 973 C C . ASP A 1 130 ? 1.999 17.682 14.555 1.00 45.19 130 ASP A C 1
ATOM 975 O O . ASP A 1 130 ? 2.974 17.989 15.239 1.00 45.19 130 ASP A O 1
ATOM 979 N N . GLU A 1 131 ? 2.040 17.558 13.228 1.00 40.94 131 GLU A N 1
ATOM 980 C CA . GLU A 1 131 ? 3.200 17.800 12.362 1.00 40.94 131 GLU A CA 1
ATOM 981 C C . GLU A 1 131 ? 4.412 16.874 12.592 1.00 40.94 131 GLU A C 1
ATOM 983 O O . GLU A 1 131 ? 5.275 17.081 13.447 1.00 40.94 131 GLU A O 1
ATOM 988 N N . TYR A 1 132 ? 4.585 15.907 11.685 1.00 39.81 132 TYR A N 1
ATOM 989 C CA . TYR A 1 132 ? 5.940 15.493 11.336 1.00 39.81 132 TYR A CA 1
ATOM 990 C C . TYR A 1 132 ? 6.635 16.697 10.687 1.00 39.81 132 TYR A C 1
ATOM 992 O O . TYR A 1 132 ? 6.475 16.951 9.496 1.00 39.81 132 TYR A O 1
ATOM 1000 N N . VAL A 1 133 ? 7.383 17.461 11.484 1.00 38.97 133 VAL A N 1
ATOM 1001 C CA . VAL A 1 133 ? 8.407 18.377 10.981 1.00 38.97 133 VAL A CA 1
ATOM 1002 C C . VAL A 1 133 ? 9.654 17.526 10.723 1.00 38.97 133 VAL A C 1
ATOM 1004 O O . VAL A 1 133 ? 10.237 17.014 11.688 1.00 38.97 133 VAL A O 1
ATOM 1007 N N . PRO A 1 134 ? 10.090 17.343 9.461 1.00 40.50 134 PRO A N 1
ATOM 1008 C CA . PRO A 1 134 ? 11.350 16.674 9.179 1.00 40.50 134 PRO A CA 1
ATOM 1009 C C . PRO A 1 134 ? 12.461 17.439 9.899 1.00 40.50 134 PRO A C 1
ATOM 1011 O O . PRO A 1 134 ? 12.566 18.664 9.775 1.00 40.50 134 PRO A O 1
ATOM 1014 N N . LYS A 1 135 ? 13.282 16.742 10.689 1.00 33.53 135 LYS A N 1
ATOM 1015 C CA . LYS A 1 135 ? 14.483 17.366 11.248 1.00 33.53 135 LYS A CA 1
ATOM 1016 C C . LYS A 1 135 ? 15.381 17.774 10.077 1.00 33.53 135 LYS A C 1
ATOM 1018 O O . LYS A 1 135 ? 15.735 16.920 9.269 1.00 33.53 135 LYS A O 1
ATOM 1023 N N . LYS A 1 136 ? 15.664 19.079 10.001 1.00 38.16 136 LYS A N 1
ATOM 1024 C CA . LYS A 1 136 ? 16.668 19.681 9.115 1.00 38.16 136 LYS A CA 1
ATOM 1025 C C . LYS A 1 136 ? 18.034 19.028 9.290 1.00 38.16 136 LYS A C 1
ATOM 1027 O O . LYS A 1 136 ? 18.337 18.634 10.441 1.00 38.16 136 LYS A O 1
#

Secondary structure (DSSP, 8-state):
--EESS-EEE--SSS-EEE-EES--EEEEES-BTTBTT---TT-EEE-SBS--EEEEES----GGGEEEETTEEEE-SS-SS---TTTSEEETT-B-SSSSB-TT--SEETTTTTSS-HHHHHHHHHSSS------

Radius of gyration: 14.17 Å; chains: 1; bounding box: 32×34×35 Å

Sequence (136 aa):
MGGAGNDLLTGGGGVNTLLGGTGNDLYYLAYLDPNNPVVNDSGSIIQDESGTDTLTLTNFSLSLSNLARVGTALTIDLNKDNKFIFAQDVTLLNFFGTGNTKGTGFIEYIAGLDQYLSQFTRLQRLWKGDEYVPKK